Protein AF-A0A968JBS4-F1 (afdb_monomer_lite)

Sequence (124 aa):
MHPYQHALISLCAAGALGRCGYRVHIGALVFGGMVPDIDFLVLLPLMGRMAGHRTITHAPLFQIGLAWLLRRWGFWSVLLGQLLHSFTDSLGPGNPRGVAWLWPWRWQRVDMFQLLNLVRRTRE

Foldseek 3Di:
DALVVLLVLLQVVCVVCVVVVHDALSVLLSVLLNQLCVCVVVVCVPPPDDLVSQAQSQALVNQQVVLVVVCVSPSVSSSNSSVSNLLVLQVDPPHDAAHHHDPPVDSDGDHPVNVVVVVVVVVD

Structure (mmCIF, N/CA/C/O backbone):
data_AF-A0A968JBS4-F1
#
_entry.id   AF-A0A968JBS4-F1
#
loop_
_atom_site.group_PDB
_atom_site.id
_atom_site.type_symbol
_atom_site.label_atom_id
_atom_site.label_alt_id
_atom_site.label_comp_id
_atom_site.label_asym_id
_atom_site.label_entity_id
_atom_site.label_seq_id
_atom_site.pdbx_PDB_ins_code
_atom_site.Cartn_x
_atom_site.Cartn_y
_atom_site.Cartn_z
_atom_site.occupancy
_atom_site.B_iso_or_equiv
_atom_site.auth_seq_id
_atom_site.auth_comp_id
_atom_site.auth_asym_id
_atom_site.auth_atom_id
_atom_site.pdbx_PDB_model_num
ATOM 1 N N . MET A 1 1 ? 4.837 -9.805 -5.528 1.00 75.62 1 MET A N 1
ATOM 2 C CA . MET A 1 1 ? 3.932 -10.803 -4.913 1.00 75.62 1 MET A CA 1
ATOM 3 C C . MET A 1 1 ? 2.574 -10.710 -5.610 1.00 75.62 1 MET A C 1
ATOM 5 O O . MET A 1 1 ? 2.469 -9.910 -6.530 1.00 75.62 1 MET A O 1
ATOM 9 N N . HIS A 1 2 ? 1.589 -11.561 -5.307 1.00 81.19 2 HIS A N 1
ATOM 10 C CA . HIS A 1 2 ? 0.242 -11.439 -5.896 1.00 81.19 2 HIS A CA 1
ATOM 11 C C . HIS A 1 2 ? -0.679 -10.640 -4.956 1.00 81.19 2 HIS A C 1
ATOM 13 O O . HIS A 1 2 ? -0.540 -10.791 -3.738 1.00 81.19 2 HIS A O 1
ATOM 19 N N . PRO A 1 3 ? -1.685 -9.898 -5.462 1.00 82.44 3 PRO A N 1
ATOM 20 C CA . PRO A 1 3 ? -2.595 -9.103 -4.629 1.00 82.44 3 PRO A CA 1
ATOM 21 C C . PRO A 1 3 ? -3.238 -9.828 -3.431 1.00 82.44 3 PRO A C 1
ATOM 23 O O . PRO A 1 3 ? -3.438 -9.219 -2.381 1.00 82.44 3 PRO A O 1
ATOM 26 N N . TYR A 1 4 ? -3.508 -11.139 -3.518 1.00 86.31 4 TYR A N 1
ATOM 27 C CA . TYR A 1 4 ? -4.043 -11.909 -2.383 1.00 86.31 4 TYR A CA 1
ATOM 28 C C . TYR A 1 4 ? -3.038 -12.054 -1.229 1.00 86.31 4 TYR A C 1
ATOM 30 O O . TYR A 1 4 ? -3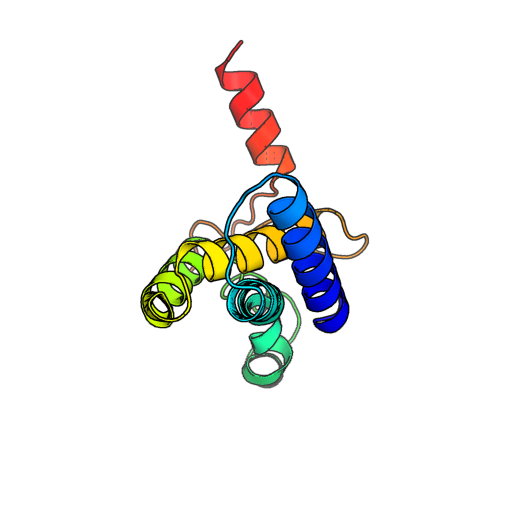.438 -12.135 -0.069 1.00 86.31 4 TYR A O 1
ATOM 38 N N . GLN A 1 5 ? -1.733 -12.055 -1.519 1.00 90.75 5 GLN A N 1
ATOM 39 C CA . GLN A 1 5 ? -0.687 -12.103 -0.496 1.00 90.75 5 GLN A CA 1
ATOM 40 C C . GLN A 1 5 ? -0.626 -10.777 0.265 1.00 90.75 5 GLN A C 1
ATOM 42 O O . GLN A 1 5 ? -0.520 -10.783 1.489 1.00 90.75 5 GLN A O 1
ATOM 47 N N . HIS A 1 6 ? -0.768 -9.645 -0.430 1.00 91.81 6 HIS A N 1
ATOM 48 C CA . HIS A 1 6 ? -0.832 -8.334 0.217 1.00 91.81 6 HIS A CA 1
ATOM 49 C C . HIS A 1 6 ? -2.106 -8.167 1.049 1.00 91.81 6 HIS A C 1
ATOM 51 O O . HIS A 1 6 ? -2.035 -7.678 2.175 1.00 91.81 6 HIS A O 1
ATOM 57 N N . ALA A 1 7 ? -3.250 -8.657 0.560 1.00 93.06 7 ALA A N 1
ATOM 58 C CA . ALA A 1 7 ? -4.486 -8.701 1.338 1.00 93.06 7 ALA A CA 1
ATOM 59 C C . ALA A 1 7 ? -4.317 -9.493 2.648 1.00 93.06 7 ALA A C 1
ATOM 61 O O . ALA A 1 7 ? -4.721 -9.022 3.715 1.00 93.06 7 ALA A O 1
ATOM 62 N N . LEU A 1 8 ? -3.674 -10.667 2.581 1.00 94.88 8 LEU A N 1
ATOM 63 C CA . LEU A 1 8 ? -3.393 -11.494 3.755 1.00 94.88 8 LEU A CA 1
ATOM 64 C C . LEU A 1 8 ? -2.469 -10.775 4.743 1.00 94.88 8 LEU A C 1
ATOM 66 O O . LEU A 1 8 ? -2.750 -10.757 5.939 1.00 94.88 8 LEU A O 1
ATOM 70 N N . ILE A 1 9 ? -1.404 -10.135 4.257 1.00 94.56 9 ILE A N 1
ATOM 71 C CA . ILE A 1 9 ? -0.479 -9.382 5.113 1.00 94.56 9 ILE A CA 1
ATOM 72 C C . ILE A 1 9 ? -1.186 -8.201 5.783 1.00 94.56 9 ILE A C 1
ATOM 74 O O . ILE A 1 9 ? -1.009 -8.001 6.985 1.00 94.56 9 ILE A O 1
ATOM 78 N N . SER A 1 10 ? -2.038 -7.470 5.061 1.00 95.75 10 SER A N 1
ATOM 79 C CA . SER A 1 10 ? -2.872 -6.422 5.654 1.00 95.75 10 SER A CA 1
ATOM 80 C C . SER A 1 10 ? -3.808 -6.978 6.727 1.00 95.75 10 SER A C 1
ATOM 82 O O . SER A 1 10 ? -3.939 -6.378 7.791 1.00 95.75 10 SER A O 1
ATOM 84 N N . LEU A 1 11 ? -4.427 -8.140 6.506 1.00 96.56 11 LEU A N 1
ATOM 85 C CA . LEU A 1 11 ? -5.288 -8.769 7.508 1.00 96.56 11 LEU A CA 1
ATOM 86 C C . LEU A 1 11 ? -4.498 -9.168 8.767 1.00 96.56 11 LEU A C 1
ATOM 88 O O . LEU A 1 11 ? -4.929 -8.882 9.887 1.00 96.56 11 LEU A O 1
ATOM 92 N N . CYS A 1 12 ? -3.315 -9.765 8.597 1.00 96.19 12 CYS A N 1
ATOM 93 C CA . CYS A 1 12 ? -2.416 -10.083 9.706 1.00 96.19 12 CYS A CA 1
ATOM 94 C C . CYS A 1 12 ? -1.979 -8.818 10.461 1.00 96.19 12 CYS A C 1
ATOM 96 O O . CYS A 1 12 ? -1.983 -8.808 11.694 1.00 96.19 12 CYS A O 1
ATOM 98 N N . ALA A 1 13 ? -1.662 -7.738 9.740 1.00 95.38 13 ALA A N 1
ATOM 99 C CA . ALA A 1 13 ? -1.302 -6.454 10.328 1.00 95.38 13 ALA A CA 1
ATOM 100 C C . ALA A 1 13 ? -2.466 -5.838 11.116 1.00 95.38 13 ALA A C 1
ATOM 102 O O . ALA A 1 13 ? -2.249 -5.367 12.229 1.00 95.38 13 ALA A O 1
ATOM 103 N N . ALA A 1 14 ? -3.703 -5.901 10.609 1.00 95.31 14 ALA A N 1
ATOM 104 C CA . ALA A 1 14 ? -4.883 -5.461 11.357 1.00 95.31 14 ALA A CA 1
ATOM 105 C C . ALA A 1 14 ? -5.035 -6.222 12.680 1.00 95.31 14 ALA A C 1
ATOM 107 O O . ALA A 1 14 ? -5.269 -5.607 13.721 1.00 95.31 14 ALA A O 1
ATOM 108 N N . GLY A 1 15 ? -4.859 -7.547 12.654 1.00 94.81 15 GLY A N 1
ATOM 109 C CA . GLY A 1 15 ? -4.904 -8.378 13.857 1.00 94.81 15 GLY A CA 1
ATOM 110 C C . GLY A 1 15 ? -3.806 -8.021 14.864 1.00 94.81 15 GLY A C 1
ATOM 111 O O . GLY A 1 15 ? -4.084 -7.890 16.056 1.00 94.81 15 GLY A O 1
ATOM 112 N N . ALA A 1 16 ? -2.572 -7.818 14.397 1.00 95.75 16 ALA A N 1
ATOM 113 C CA . ALA A 1 16 ? -1.451 -7.410 15.245 1.00 95.75 16 ALA A CA 1
ATOM 114 C C . ALA A 1 16 ? -1.671 -6.018 15.863 1.00 95.75 16 ALA A C 1
ATOM 116 O O . ALA A 1 16 ? -1.526 -5.850 17.071 1.00 95.75 16 ALA A O 1
ATOM 117 N N . LEU A 1 17 ? -2.101 -5.044 15.058 1.00 94.56 17 LEU A N 1
ATOM 118 C CA . LEU A 1 17 ? -2.404 -3.685 15.511 1.00 94.56 17 LEU A CA 1
ATOM 119 C C . LEU A 1 17 ? -3.539 -3.669 16.537 1.00 94.56 17 LEU A C 1
ATOM 121 O O . LEU A 1 17 ? -3.418 -3.000 17.563 1.00 94.56 17 LEU A O 1
ATOM 125 N N . GLY A 1 18 ? -4.590 -4.463 16.312 1.00 93.19 18 GLY A N 1
ATOM 126 C CA . GLY A 1 18 ? -5.689 -4.624 17.262 1.00 93.19 18 GLY A CA 1
ATOM 127 C C . GLY A 1 18 ? -5.231 -5.194 18.608 1.00 93.19 18 GLY A C 1
ATOM 128 O O . GLY A 1 18 ? -5.635 -4.685 19.651 1.00 93.19 18 GLY A O 1
ATOM 129 N N . ARG A 1 19 ? -4.325 -6.185 18.607 1.00 94.12 19 ARG A N 1
ATOM 130 C CA . ARG A 1 19 ? -3.715 -6.726 19.841 1.00 94.12 19 ARG A CA 1
ATOM 131 C C . ARG A 1 19 ? -2.861 -5.697 20.583 1.00 94.12 19 ARG A C 1
ATOM 133 O O . ARG A 1 19 ? -2.785 -5.748 21.804 1.00 94.12 19 ARG A O 1
ATOM 140 N N . CYS A 1 20 ? -2.254 -4.758 19.863 1.00 94.06 20 CYS A N 1
ATOM 141 C CA . CYS A 1 20 ? -1.496 -3.644 20.433 1.00 94.06 20 CYS A CA 1
ATOM 142 C C . CYS A 1 20 ? -2.373 -2.439 20.834 1.00 94.06 20 CYS A C 1
ATOM 144 O O . CYS A 1 20 ? -1.836 -1.410 21.233 1.00 94.06 20 CYS A O 1
ATOM 146 N N . GLY A 1 21 ? -3.705 -2.535 20.722 1.00 92.06 21 GLY A N 1
ATOM 147 C CA . GLY A 1 21 ? -4.637 -1.466 21.099 1.00 92.06 21 GLY A CA 1
ATOM 148 C C . GLY A 1 21 ? -4.841 -0.375 20.040 1.00 92.06 21 GLY A C 1
ATOM 149 O O . GLY A 1 21 ? -5.559 0.595 20.292 1.00 92.06 21 GLY A O 1
ATOM 150 N N . TYR A 1 22 ? -4.266 -0.519 18.844 1.00 92.00 22 TYR A N 1
ATOM 151 C CA . TYR A 1 22 ? -4.483 0.423 17.747 1.00 92.00 22 TYR A CA 1
ATOM 152 C C . TYR A 1 22 ? -5.813 0.145 17.042 1.00 92.00 22 TYR A C 1
ATOM 154 O O . TYR A 1 22 ? -6.104 -0.975 16.619 1.00 92.00 22 TYR A O 1
ATOM 162 N N . ARG A 1 23 ? -6.618 1.196 16.860 1.00 90.31 23 ARG A N 1
ATOM 163 C CA . ARG A 1 23 ? -7.865 1.129 16.090 1.00 90.31 23 ARG A CA 1
ATOM 164 C C . ARG A 1 23 ? -7.574 1.361 14.611 1.00 90.31 23 ARG A C 1
ATOM 166 O O . ARG A 1 23 ? -7.212 2.466 14.216 1.00 90.31 23 ARG A O 1
ATOM 173 N N . VAL A 1 24 ? -7.771 0.329 13.797 1.00 92.81 24 VAL A N 1
ATOM 174 C CA . VAL A 1 24 ? -7.660 0.397 12.334 1.00 92.81 24 VAL A CA 1
ATOM 175 C C . VAL A 1 24 ? -8.927 -0.126 11.674 1.00 92.81 24 VAL A C 1
ATOM 177 O O . VAL A 1 24 ? -9.556 -1.062 12.166 1.00 92.81 24 VAL A O 1
ATOM 180 N N . HIS A 1 25 ? -9.304 0.467 10.544 1.00 95.25 25 HIS A N 1
ATOM 181 C CA . HIS A 1 25 ? -10.420 -0.031 9.751 1.00 95.25 25 HIS A CA 1
ATOM 182 C C . HIS A 1 25 ? -9.924 -1.177 8.862 1.00 95.25 25 HIS A C 1
ATOM 184 O O . HIS A 1 25 ? -9.224 -0.945 7.874 1.00 95.25 25 HIS A O 1
ATOM 190 N N . ILE A 1 26 ? -10.276 -2.417 9.218 1.00 95.56 26 ILE A N 1
ATOM 191 C CA . ILE A 1 26 ? -9.764 -3.640 8.571 1.00 95.56 26 ILE A CA 1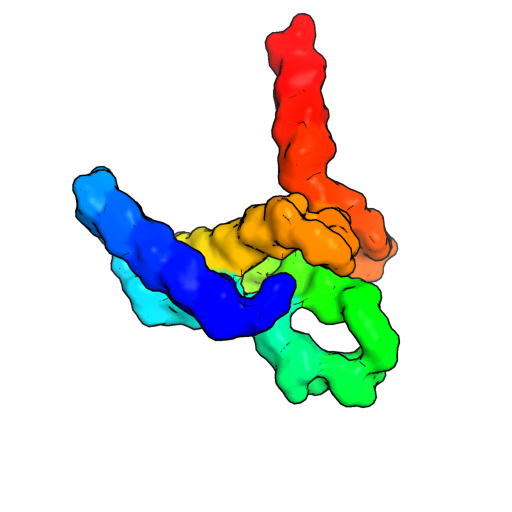
ATOM 192 C C . ILE A 1 26 ? -9.986 -3.592 7.058 1.00 95.56 26 ILE A C 1
ATOM 194 O O . ILE A 1 26 ? -9.043 -3.774 6.292 1.00 95.56 26 ILE A O 1
ATOM 198 N N . GLY A 1 27 ? -11.206 -3.261 6.622 1.00 95.44 27 GLY A N 1
ATOM 199 C CA . GLY A 1 27 ? -11.531 -3.186 5.197 1.00 95.44 27 GLY A CA 1
ATOM 200 C C . GLY A 1 27 ? -10.697 -2.146 4.445 1.00 95.44 27 GLY A C 1
ATOM 201 O O . GLY A 1 27 ? -10.304 -2.383 3.311 1.00 95.44 27 GLY A O 1
ATOM 202 N N . ALA A 1 28 ? -10.349 -1.032 5.092 1.00 95.06 28 ALA A N 1
ATOM 203 C CA . ALA A 1 28 ? -9.556 0.026 4.468 1.00 95.06 28 ALA A CA 1
ATOM 204 C C . ALA A 1 28 ? -8.071 -0.333 4.402 1.00 95.06 28 ALA A C 1
ATOM 206 O O . ALA A 1 28 ? -7.405 -0.002 3.425 1.00 95.06 28 ALA A O 1
ATOM 207 N N . LEU A 1 29 ? -7.568 -1.042 5.413 1.00 96.00 29 LEU A N 1
ATOM 208 C CA . LEU A 1 29 ? -6.203 -1.556 5.440 1.00 96.00 29 LEU A CA 1
ATOM 209 C C . LEU A 1 29 ? -5.993 -2.652 4.385 1.00 96.00 29 LEU A C 1
ATOM 211 O O . LEU A 1 29 ? -4.996 -2.639 3.663 1.00 96.00 29 LEU A O 1
ATOM 215 N N . VAL A 1 30 ? -6.943 -3.586 4.271 1.00 95.44 30 VAL A N 1
ATOM 216 C CA . VAL A 1 30 ? -6.913 -4.651 3.255 1.00 95.44 30 VAL A CA 1
ATOM 217 C C . VAL A 1 30 ? -7.034 -4.053 1.862 1.00 95.44 30 VAL A C 1
ATOM 219 O O . VAL A 1 30 ? -6.183 -4.325 1.019 1.00 95.44 30 VAL A O 1
ATOM 222 N N . PHE A 1 31 ? -8.021 -3.178 1.646 1.00 93.94 31 PHE A N 1
ATOM 223 C CA . PHE A 1 31 ? -8.175 -2.473 0.378 1.00 93.94 31 PHE A CA 1
ATOM 224 C C . PHE A 1 31 ? -6.893 -1.717 0.014 1.00 93.94 31 PHE A C 1
ATOM 226 O O . PHE A 1 31 ? -6.333 -1.951 -1.051 1.00 93.94 31 PHE A O 1
ATOM 233 N N . GLY A 1 32 ? -6.366 -0.897 0.931 1.00 93.69 32 GLY A N 1
ATOM 234 C CA . GLY A 1 32 ? -5.123 -0.151 0.738 1.00 93.69 32 GLY A CA 1
ATOM 235 C C . GLY A 1 32 ? -3.919 -1.038 0.409 1.00 93.69 32 GLY A C 1
ATOM 236 O O . GLY A 1 32 ? -3.091 -0.641 -0.399 1.00 93.69 32 GLY A O 1
ATOM 237 N N . GLY A 1 33 ? -3.835 -2.248 0.967 1.00 93.38 33 GLY A N 1
ATOM 238 C CA . GLY A 1 33 ? -2.772 -3.205 0.635 1.00 93.38 33 GLY A CA 1
ATOM 239 C C . GLY A 1 33 ? -2.892 -3.828 -0.756 1.00 93.38 33 GLY A C 1
ATOM 240 O O . GLY A 1 33 ? -1.892 -4.263 -1.316 1.00 93.38 33 GLY A O 1
ATOM 241 N N . MET A 1 34 ? -4.092 -3.854 -1.333 1.00 92.12 34 MET A N 1
ATOM 242 C CA . MET A 1 34 ? -4.332 -4.382 -2.679 1.00 92.12 34 MET A CA 1
ATOM 243 C C . MET A 1 34 ? -4.252 -3.310 -3.766 1.00 92.12 34 MET A C 1
ATOM 245 O O . MET A 1 34 ? -3.967 -3.640 -4.914 1.00 92.12 34 MET A O 1
ATOM 249 N N . VAL A 1 35 ? -4.515 -2.040 -3.433 1.00 89.50 35 VAL A N 1
ATOM 250 C CA . VAL A 1 35 ? -4.537 -0.944 -4.415 1.00 89.50 35 VAL A CA 1
ATOM 251 C C . VAL A 1 35 ? -3.283 -0.900 -5.287 1.00 89.50 35 VAL A C 1
ATOM 253 O O . VAL A 1 35 ? -3.457 -0.744 -6.495 1.00 89.50 35 VAL A O 1
ATOM 256 N N . PRO A 1 36 ? -2.049 -0.999 -4.754 1.00 87.44 36 PRO A N 1
ATOM 257 C CA . PRO A 1 36 ? -0.872 -0.831 -5.596 1.00 87.44 36 PRO A CA 1
ATOM 258 C C . PRO A 1 36 ? -0.719 -1.901 -6.686 1.00 87.44 36 PRO A C 1
ATOM 260 O O . PRO A 1 36 ? 0.081 -1.702 -7.588 1.00 87.44 36 PRO A O 1
ATOM 263 N N . ASP A 1 37 ? -1.518 -2.975 -6.630 1.00 85.50 37 ASP A N 1
ATOM 264 C CA . ASP A 1 37 ? -1.629 -4.009 -7.662 1.00 85.50 37 ASP A CA 1
ATOM 265 C C . ASP A 1 37 ? -2.835 -3.839 -8.604 1.00 85.50 37 ASP A C 1
ATOM 267 O O . ASP A 1 37 ? -2.981 -4.605 -9.555 1.00 85.50 37 ASP A O 1
ATOM 271 N N . ILE A 1 38 ? -3.745 -2.884 -8.381 1.00 78.25 38 ILE A N 1
ATOM 272 C CA . ILE A 1 38 ? -4.935 -2.693 -9.243 1.00 78.25 38 ILE A CA 1
ATOM 273 C C . ILE A 1 38 ? -4.545 -2.344 -10.683 1.00 78.25 38 ILE A C 1
ATOM 275 O O . ILE A 1 38 ? -5.245 -2.675 -11.640 1.00 78.25 38 ILE A O 1
ATOM 279 N N . ASP A 1 39 ? -3.406 -1.704 -10.867 1.00 71.88 39 ASP A N 1
ATOM 280 C CA . ASP A 1 39 ? -2.817 -1.452 -12.173 1.00 71.88 39 ASP A CA 1
ATOM 281 C C . ASP A 1 39 ? -2.364 -2.725 -12.913 1.00 71.88 39 ASP A C 1
ATOM 283 O O . ASP A 1 39 ? -2.299 -2.681 -14.142 1.00 71.88 39 ASP A O 1
ATOM 287 N N . PHE A 1 40 ? -2.167 -3.877 -12.253 1.00 68.94 40 PHE A N 1
ATOM 288 C CA . PHE A 1 40 ? -2.084 -5.168 -12.959 1.00 68.94 40 PHE A CA 1
ATOM 289 C C . PHE A 1 40 ? -3.378 -5.499 -13.705 1.00 68.94 40 PHE A C 1
ATOM 291 O O . PHE A 1 40 ? -3.334 -6.137 -14.756 1.00 68.94 40 PHE A O 1
ATOM 298 N N . LEU A 1 41 ? -4.525 -5.078 -13.170 1.00 64.31 41 LEU A N 1
ATOM 299 C CA . LEU A 1 41 ? -5.835 -5.349 -13.758 1.00 64.31 41 LEU A CA 1
ATOM 300 C C . LEU A 1 41 ? -6.215 -4.296 -14.806 1.00 64.31 41 LEU A C 1
ATOM 302 O O . LEU A 1 41 ? -6.876 -4.627 -15.786 1.00 64.31 41 LEU A O 1
ATOM 306 N N . VAL A 1 42 ? -5.793 -3.041 -14.612 1.00 65.81 42 VAL A N 1
ATOM 307 C CA . VAL A 1 42 ? -6.266 -1.900 -15.419 1.00 65.81 42 VAL A CA 1
ATOM 308 C C . VAL A 1 42 ? -5.196 -1.323 -16.356 1.00 65.81 42 VAL A C 1
ATOM 310 O O . VAL A 1 42 ? -5.512 -0.956 -17.485 1.00 65.81 42 VAL A O 1
ATOM 313 N N . LEU A 1 43 ? -3.931 -1.238 -15.928 1.00 61.50 43 LEU A N 1
ATOM 314 C CA . LEU A 1 43 ? -2.854 -0.562 -16.677 1.00 61.50 43 LEU A CA 1
ATOM 315 C C . LEU A 1 43 ? -1.897 -1.528 -17.386 1.00 61.50 43 LEU A C 1
ATOM 317 O O . LEU A 1 43 ? -1.209 -1.121 -18.324 1.00 61.50 43 LEU A O 1
ATOM 321 N N . LEU A 1 44 ? -1.858 -2.801 -16.989 1.00 61.72 44 LEU A N 1
ATOM 322 C CA . LEU A 1 44 ? -1.039 -3.834 -17.629 1.00 61.72 44 LEU A CA 1
ATOM 323 C C . LEU A 1 44 ? -1.308 -3.987 -19.141 1.00 61.72 44 LEU A C 1
ATOM 325 O O . LEU A 1 44 ? -0.328 -4.128 -19.879 1.00 61.72 44 LEU A O 1
ATOM 329 N N . PRO A 1 45 ? -2.565 -3.898 -19.634 1.00 61.50 45 PRO A N 1
ATOM 330 C CA . PRO A 1 45 ? -2.840 -3.922 -21.072 1.00 61.50 45 PRO A CA 1
ATOM 331 C C . PRO A 1 45 ? -2.359 -2.659 -21.805 1.00 61.50 45 PRO A C 1
ATOM 333 O O . PRO A 1 45 ? -2.094 -2.714 -23.000 1.00 61.50 45 PRO A O 1
ATOM 336 N N . LEU A 1 46 ? -2.244 -1.526 -21.099 1.00 60.50 46 LEU A N 1
ATOM 337 C CA . LEU A 1 46 ? -1.975 -0.205 -21.681 1.00 60.50 46 LEU A CA 1
ATOM 338 C C . LEU A 1 46 ? -0.491 0.186 -21.666 1.00 60.50 46 LEU A C 1
ATOM 340 O O . LEU A 1 46 ? -0.059 0.944 -22.529 1.00 60.50 46 LEU A O 1
ATOM 344 N N . MET A 1 47 ? 0.295 -0.294 -20.695 1.00 56.62 47 MET A N 1
ATOM 345 C CA . MET A 1 47 ? 1.655 0.218 -20.449 1.00 56.62 47 MET A CA 1
ATOM 346 C C . MET A 1 47 ? 2.793 -0.766 -20.739 1.00 56.62 47 MET A C 1
ATOM 348 O O . MET A 1 47 ? 3.941 -0.429 -20.468 1.00 56.62 47 MET A O 1
ATOM 352 N N . GLY A 1 48 ? 2.511 -1.957 -21.280 1.00 51.12 48 GLY A N 1
ATOM 353 C CA . GLY A 1 48 ? 3.544 -2.899 -21.732 1.00 51.12 48 GLY A CA 1
ATOM 354 C C . GLY A 1 48 ? 4.561 -3.288 -20.645 1.00 51.12 48 GLY A C 1
ATOM 355 O O . GLY A 1 48 ? 5.645 -2.730 -20.572 1.00 51.12 48 GLY A O 1
ATOM 356 N N . ARG A 1 49 ? 4.230 -4.309 -19.840 1.00 54.81 49 ARG A N 1
ATOM 357 C CA . ARG A 1 49 ? 5.084 -5.011 -18.845 1.00 54.81 49 ARG A CA 1
ATOM 358 C C . ARG A 1 49 ? 5.793 -4.164 -17.759 1.00 54.81 49 ARG A C 1
ATOM 360 O O . ARG A 1 49 ? 6.717 -3.403 -18.006 1.00 54.81 49 ARG A O 1
ATOM 367 N N . MET A 1 50 ? 5.465 -4.506 -16.505 1.00 54.44 50 MET A N 1
ATOM 368 C CA . MET A 1 50 ? 6.236 -4.447 -15.239 1.00 54.44 50 MET A CA 1
ATOM 369 C C . MET A 1 50 ? 6.881 -3.129 -14.764 1.00 54.44 50 MET A C 1
ATOM 371 O O . MET A 1 50 ? 6.822 -2.853 -13.567 1.00 54.44 50 MET A O 1
ATOM 375 N N . ALA A 1 51 ? 7.493 -2.308 -15.620 1.00 55.66 51 ALA A N 1
ATOM 376 C CA . ALA A 1 51 ? 8.201 -1.107 -15.170 1.00 55.66 51 ALA A CA 1
ATOM 377 C C . ALA A 1 51 ? 7.242 0.016 -14.730 1.00 55.66 51 ALA A C 1
ATOM 379 O O . ALA A 1 51 ? 7.492 0.668 -13.716 1.00 55.66 51 ALA A O 1
ATOM 380 N N . GLY A 1 52 ? 6.129 0.215 -15.449 1.00 60.66 52 GLY A N 1
ATOM 381 C CA . GLY A 1 52 ? 5.125 1.236 -15.116 1.00 60.66 52 GLY A CA 1
ATOM 382 C C . GLY A 1 52 ? 4.351 0.931 -13.828 1.00 60.66 52 GLY A C 1
ATOM 383 O O . GLY A 1 52 ? 4.183 1.816 -12.989 1.00 60.66 52 GLY A O 1
ATOM 384 N N . HIS A 1 53 ? 3.980 -0.340 -13.646 1.00 67.31 53 HIS A N 1
ATOM 385 C CA . HIS A 1 53 ? 3.174 -0.855 -12.529 1.00 67.31 53 HIS A CA 1
ATOM 386 C C . HIS A 1 53 ? 3.765 -0.519 -11.140 1.00 67.31 53 HIS A C 1
ATOM 388 O O . HIS A 1 53 ? 3.057 -0.161 -10.214 1.00 67.31 53 HIS A O 1
ATOM 394 N N . ARG A 1 54 ? 5.092 -0.474 -10.981 1.00 73.38 54 ARG A N 1
ATOM 395 C CA . ARG A 1 54 ? 5.712 -0.094 -9.687 1.00 73.38 54 ARG A CA 1
ATOM 396 C C . ARG A 1 54 ? 6.241 1.318 -9.612 1.00 73.38 54 ARG A C 1
ATOM 398 O O . ARG A 1 54 ? 6.982 1.670 -8.695 1.00 73.38 54 ARG A O 1
ATOM 405 N N . THR A 1 55 ? 5.902 2.123 -10.605 1.00 76.94 55 THR A N 1
ATOM 406 C CA . THR A 1 55 ? 6.304 3.520 -10.611 1.00 76.94 55 THR A CA 1
ATOM 407 C C . THR A 1 55 ? 5.140 4.404 -10.194 1.00 76.94 55 THR A C 1
ATOM 409 O O . THR A 1 55 ? 5.311 5.236 -9.314 1.00 76.94 55 THR A O 1
ATOM 412 N N . ILE A 1 56 ? 3.953 4.197 -10.764 1.00 81.38 56 ILE A N 1
ATOM 413 C CA . ILE A 1 56 ? 2.813 5.092 -10.535 1.00 81.38 56 ILE A CA 1
ATOM 414 C C . ILE A 1 56 ? 2.150 4.809 -9.187 1.00 81.38 56 ILE A C 1
ATOM 416 O O . ILE A 1 56 ? 2.160 5.645 -8.289 1.00 81.38 56 ILE A O 1
ATOM 420 N N . THR A 1 57 ? 1.593 3.612 -9.032 1.00 86.44 57 THR A N 1
ATOM 421 C CA . THR A 1 57 ? 0.754 3.228 -7.884 1.00 86.44 57 THR A CA 1
ATOM 422 C C . THR A 1 57 ? 1.548 3.042 -6.592 1.00 86.44 57 THR A C 1
ATOM 424 O O . THR A 1 57 ? 1.021 3.162 -5.486 1.00 86.44 57 THR A O 1
ATOM 427 N N . HIS A 1 58 ? 2.846 2.801 -6.737 1.00 87.25 58 HIS A N 1
ATOM 428 C CA . HIS A 1 58 ? 3.803 2.681 -5.649 1.00 87.25 58 HIS A CA 1
ATOM 429 C C . HIS A 1 58 ? 4.443 4.023 -5.265 1.00 87.25 58 HIS A C 1
ATOM 431 O O . HIS A 1 58 ? 5.152 4.085 -4.260 1.00 87.25 58 HIS A O 1
ATOM 437 N N . ALA A 1 59 ? 4.221 5.09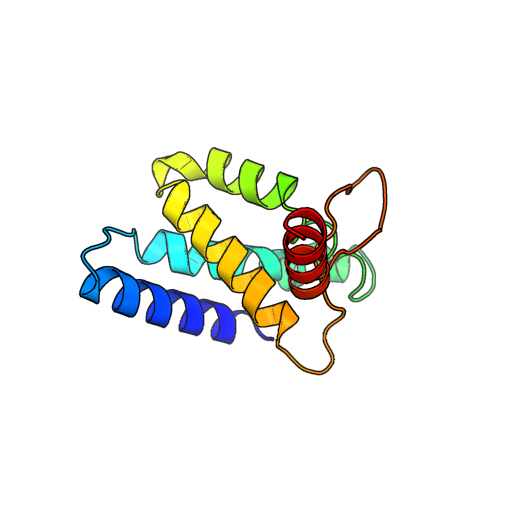8 -6.035 1.00 86.44 59 ALA A N 1
ATOM 438 C CA . ALA A 1 59 ? 4.739 6.417 -5.693 1.00 86.44 59 ALA A CA 1
ATOM 439 C C . ALA A 1 59 ? 4.074 6.940 -4.407 1.00 86.44 59 ALA A C 1
ATOM 441 O O . ALA A 1 59 ? 2.843 6.964 -4.328 1.00 86.44 59 ALA A O 1
ATOM 442 N N . PRO A 1 60 ? 4.838 7.452 -3.425 1.00 87.69 60 PRO A N 1
ATOM 443 C CA . PRO A 1 60 ? 4.277 7.989 -2.185 1.00 87.69 60 PRO A CA 1
ATOM 444 C C . PRO A 1 60 ? 3.228 9.080 -2.410 1.00 87.69 60 PRO A C 1
ATOM 446 O O . PRO A 1 60 ? 2.207 9.096 -1.731 1.00 87.69 60 PRO A O 1
ATOM 449 N N . LEU A 1 61 ? 3.428 9.957 -3.402 1.00 87.94 61 LEU A N 1
ATOM 450 C CA . LEU A 1 61 ? 2.448 10.993 -3.747 1.00 87.94 61 LEU A CA 1
ATOM 451 C C . LEU A 1 61 ? 1.123 10.397 -4.231 1.00 87.94 61 LEU A C 1
ATOM 453 O O . LEU A 1 61 ? 0.062 10.864 -3.819 1.00 87.94 61 LEU A O 1
ATOM 457 N N . PHE A 1 62 ? 1.177 9.348 -5.055 1.00 88.75 62 PHE A N 1
ATOM 458 C CA . PHE A 1 62 ? -0.021 8.634 -5.490 1.00 88.75 62 PHE A CA 1
ATOM 459 C C . PHE A 1 62 ? -0.717 7.975 -4.297 1.00 88.75 62 PHE A C 1
ATOM 461 O O . PHE A 1 62 ? -1.921 8.148 -4.114 1.00 88.75 62 PHE A O 1
ATOM 468 N N . GLN A 1 63 ? 0.046 7.292 -3.439 1.00 91.81 63 GLN A N 1
ATOM 469 C CA . GLN A 1 63 ? -0.497 6.599 -2.272 1.00 91.81 63 GLN A CA 1
ATOM 470 C C . GLN A 1 63 ? -1.169 7.557 -1.280 1.00 91.81 63 GLN A C 1
ATOM 472 O O . GLN A 1 63 ? -2.270 7.288 -0.789 1.00 91.81 63 GLN A O 1
ATOM 477 N N . ILE A 1 64 ? -0.536 8.701 -1.012 1.00 93.38 64 ILE A N 1
ATOM 478 C CA . ILE A 1 64 ? -1.087 9.761 -0.160 1.00 93.38 64 ILE A CA 1
ATOM 479 C C . ILE A 1 64 ? -2.329 10.375 -0.812 1.00 93.38 64 ILE A C 1
ATOM 481 O O . ILE A 1 64 ? -3.351 10.529 -0.142 1.00 93.38 64 ILE A O 1
ATOM 485 N N . GLY A 1 65 ? -2.266 10.695 -2.107 1.00 93.62 65 GLY A 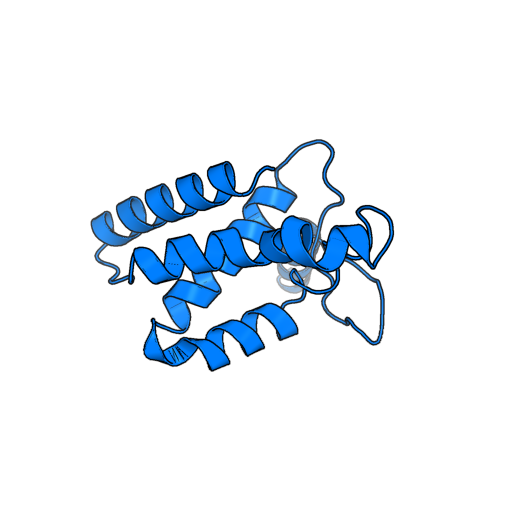N 1
ATOM 486 C CA . GLY A 1 65 ? -3.387 11.270 -2.851 1.00 93.62 65 GLY A CA 1
ATOM 487 C C . GLY A 1 65 ? -4.612 10.357 -2.846 1.00 93.62 65 GLY A C 1
ATOM 488 O O . GLY A 1 65 ? -5.725 10.809 -2.565 1.00 93.62 65 GLY A O 1
ATOM 489 N N . LEU A 1 66 ? -4.415 9.055 -3.059 1.00 92.69 66 LEU A N 1
ATOM 490 C CA . LEU A 1 66 ? -5.504 8.089 -3.006 1.00 92.69 66 LEU A CA 1
ATOM 491 C C . LEU A 1 66 ? -6.034 7.888 -1.584 1.00 92.69 66 LEU A C 1
ATOM 493 O O . LEU A 1 66 ? -7.249 7.862 -1.387 1.00 92.69 66 LEU A O 1
ATOM 497 N N . ALA A 1 67 ? -5.158 7.796 -0.580 1.00 95.19 67 ALA A N 1
ATOM 498 C CA . ALA A 1 67 ? -5.595 7.734 0.813 1.00 95.19 67 ALA A CA 1
ATOM 499 C C . ALA A 1 67 ? -6.437 8.965 1.182 1.00 95.19 67 ALA A C 1
ATOM 501 O O . ALA A 1 67 ? -7.445 8.843 1.881 1.00 95.19 67 ALA A O 1
ATOM 502 N N . TRP A 1 68 ? -6.063 10.148 0.683 1.00 97.00 68 TRP A N 1
ATOM 503 C CA . TRP A 1 68 ? -6.806 11.392 0.882 1.00 97.00 68 TRP A CA 1
ATOM 504 C C . TRP A 1 68 ? -8.163 11.394 0.166 1.00 97.00 68 TRP A C 1
ATOM 506 O O . TRP A 1 68 ? -9.171 11.828 0.743 1.00 97.00 68 TRP A O 1
ATOM 516 N N . LEU A 1 69 ? -8.224 10.861 -1.056 1.00 95.56 69 LEU A N 1
ATOM 517 C CA . LEU A 1 69 ? -9.479 10.664 -1.785 1.00 95.56 69 LEU A CA 1
ATOM 518 C C . LEU A 1 69 ? -10.417 9.714 -1.022 1.00 95.56 69 LEU A C 1
ATOM 520 O O . LEU A 1 69 ? -11.609 9.989 -0.880 1.00 95.56 69 LEU A O 1
ATOM 524 N N . LEU A 1 70 ? -9.858 8.654 -0.438 1.00 94.12 70 LEU A N 1
ATOM 525 C CA . LEU A 1 70 ? -10.565 7.632 0.337 1.00 94.12 70 LEU A CA 1
ATOM 526 C C . LEU A 1 70 ? -10.614 7.929 1.842 1.00 94.12 70 LEU A C 1
ATOM 528 O O . LEU A 1 70 ? -10.902 7.042 2.645 1.00 94.12 70 LEU A O 1
ATOM 532 N N . ARG A 1 71 ? -10.392 9.182 2.259 1.00 94.06 71 ARG A N 1
ATOM 533 C CA . ARG A 1 71 ? -10.311 9.558 3.684 1.00 94.06 71 ARG A CA 1
ATOM 534 C C . ARG A 1 71 ? -11.531 9.146 4.511 1.00 94.06 71 ARG A C 1
ATOM 536 O O . ARG A 1 71 ? -11.382 8.853 5.693 1.00 94.06 71 ARG A O 1
ATOM 543 N N . ARG A 1 72 ? -12.717 9.075 3.889 1.00 92.12 72 ARG A N 1
ATOM 544 C CA . ARG A 1 72 ? -13.973 8.627 4.523 1.00 92.12 72 ARG A CA 1
ATOM 545 C C . ARG A 1 72 ? -13.956 7.153 4.935 1.00 92.12 72 ARG A C 1
ATOM 547 O O . ARG A 1 72 ? -14.714 6.776 5.816 1.00 92.12 72 ARG A O 1
ATOM 554 N N . TRP A 1 73 ? -13.100 6.339 4.322 1.00 90.81 73 TRP A N 1
ATOM 555 C CA . TRP A 1 73 ? -12.884 4.935 4.687 1.00 90.81 73 TRP A CA 1
ATOM 556 C C . TRP A 1 73 ? -11.777 4.775 5.743 1.00 90.81 73 TRP A C 1
ATOM 558 O O . TRP A 1 73 ? -11.554 3.677 6.243 1.00 90.81 73 TRP A O 1
ATOM 568 N N . GLY A 1 74 ? -11.094 5.867 6.107 1.00 93.62 74 GLY A N 1
ATOM 569 C CA . GLY A 1 74 ? -10.001 5.896 7.076 1.00 93.62 74 GLY A CA 1
ATOM 570 C C . GLY A 1 74 ? -8.652 6.135 6.405 1.00 93.62 74 GLY A C 1
ATOM 571 O O . GLY A 1 74 ? -7.935 5.183 6.108 1.00 93.62 74 GLY A O 1
ATOM 572 N N . PHE A 1 75 ? -8.287 7.413 6.233 1.00 95.56 75 PHE A N 1
ATOM 573 C CA . PHE A 1 75 ? -7.029 7.862 5.609 1.00 95.56 75 PHE A CA 1
ATOM 574 C C . PHE A 1 75 ? -5.807 7.052 6.069 1.00 95.56 75 PHE A C 1
ATOM 576 O O . PHE A 1 75 ? -5.105 6.463 5.253 1.00 95.56 75 PHE A O 1
ATOM 583 N N . TRP A 1 76 ? -5.596 6.964 7.387 1.00 95.50 76 TRP A N 1
ATOM 584 C CA . TRP A 1 76 ? -4.442 6.272 7.962 1.00 95.50 76 TRP A CA 1
ATOM 585 C C . TRP A 1 76 ? -4.469 4.762 7.734 1.00 95.50 76 TRP A C 1
ATOM 587 O O . TRP A 1 76 ? -3.417 4.167 7.545 1.00 95.50 76 TRP A O 1
ATOM 597 N N . SER A 1 77 ? -5.652 4.140 7.711 1.00 96.12 77 SER A N 1
ATOM 598 C CA . SER A 1 77 ? -5.774 2.706 7.421 1.00 96.12 77 SER A CA 1
ATOM 599 C C . SER A 1 77 ? -5.479 2.416 5.949 1.00 96.12 77 SER A C 1
ATOM 601 O O . SER A 1 77 ? -4.719 1.500 5.657 1.00 96.12 77 SER A O 1
ATOM 603 N N . VAL A 1 78 ? -5.993 3.233 5.023 1.00 96.38 78 VAL A N 1
ATOM 604 C CA . VAL A 1 78 ? -5.684 3.097 3.589 1.00 96.38 78 VAL A CA 1
ATOM 605 C C . VAL A 1 78 ? -4.194 3.327 3.328 1.00 96.38 78 VAL A C 1
ATOM 607 O O . VAL A 1 78 ? -3.552 2.520 2.658 1.00 96.38 78 VAL A O 1
ATOM 610 N N . LEU A 1 79 ? -3.623 4.406 3.875 1.00 95.62 79 LEU A N 1
ATOM 611 C CA . LEU A 1 79 ? -2.205 4.723 3.707 1.00 95.62 79 LEU A CA 1
ATOM 612 C C . LEU A 1 79 ? -1.311 3.620 4.281 1.00 95.62 79 LEU A C 1
ATOM 614 O O . LEU A 1 79 ? -0.387 3.178 3.608 1.00 95.62 79 LEU A O 1
ATOM 618 N N . LEU A 1 80 ? -1.616 3.127 5.482 1.00 95.44 80 LEU A N 1
ATOM 619 C CA . LEU A 1 80 ? -0.846 2.051 6.098 1.00 95.44 80 LEU A CA 1
ATOM 620 C C . LEU A 1 80 ? -0.880 0.766 5.263 1.00 95.44 80 LEU A C 1
ATOM 622 O O . LEU A 1 80 ? 0.153 0.121 5.118 1.00 95.44 80 LEU A O 1
ATOM 626 N N . GLY A 1 81 ? -2.027 0.421 4.672 1.00 95.50 81 GLY A N 1
ATOM 627 C CA . GLY A 1 81 ? -2.137 -0.726 3.768 1.00 95.50 81 GLY A CA 1
ATOM 628 C C . GLY A 1 81 ? -1.209 -0.588 2.558 1.00 95.50 81 GLY A C 1
ATOM 629 O O . GLY A 1 81 ? -0.447 -1.503 2.258 1.00 95.50 81 GLY A O 1
ATOM 630 N N . GLN A 1 82 ? -1.202 0.586 1.922 1.00 93.88 82 GLN A N 1
ATOM 631 C CA . GLN A 1 82 ? -0.338 0.874 0.769 1.00 93.88 82 GLN A CA 1
ATOM 632 C C . GLN A 1 82 ? 1.156 0.849 1.131 1.00 93.88 82 GLN A C 1
ATOM 634 O O . GLN A 1 82 ? 1.981 0.357 0.362 1.00 93.88 82 GLN A O 1
ATOM 639 N N . LEU A 1 83 ? 1.519 1.335 2.320 1.00 91.31 83 LEU A N 1
ATOM 640 C CA . LEU A 1 83 ? 2.901 1.286 2.802 1.00 91.31 83 LEU A CA 1
ATOM 641 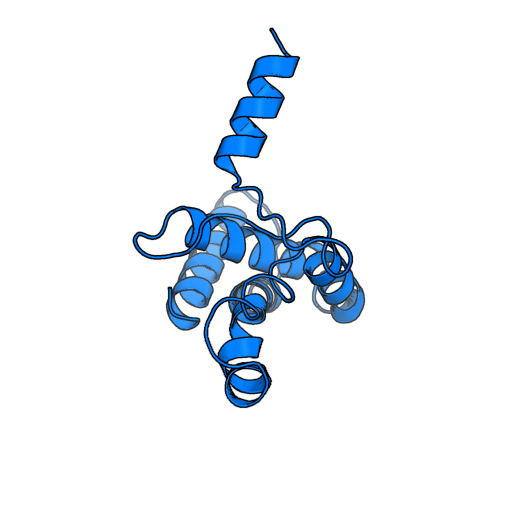C C . LEU A 1 83 ? 3.342 -0.144 3.133 1.00 91.31 83 LEU A C 1
ATOM 643 O O . LEU A 1 83 ? 4.465 -0.527 2.802 1.00 91.31 83 LEU A O 1
ATOM 647 N N . LEU A 1 84 ? 2.463 -0.946 3.746 1.00 92.44 84 LEU A N 1
ATOM 648 C CA . LEU A 1 84 ? 2.712 -2.369 3.991 1.00 92.44 84 LEU A CA 1
ATOM 649 C C . LEU A 1 84 ? 2.927 -3.117 2.678 1.00 92.44 84 LEU A C 1
ATOM 651 O O . LEU A 1 84 ? 3.865 -3.906 2.586 1.00 92.44 84 LEU A O 1
ATOM 655 N N . HIS A 1 85 ? 2.125 -2.819 1.654 1.00 91.88 85 HIS A N 1
ATOM 656 C CA . HIS A 1 85 ? 2.335 -3.337 0.308 1.00 91.88 85 HIS A CA 1
ATOM 657 C C . HIS A 1 85 ? 3.766 -3.044 -0.171 1.00 91.88 85 HIS A C 1
ATOM 659 O O . HIS A 1 85 ? 4.547 -3.980 -0.356 1.00 91.88 85 HIS A O 1
ATOM 665 N N . SER A 1 86 ? 4.154 -1.766 -0.264 1.00 87.44 86 SER A N 1
ATOM 666 C CA . SER A 1 86 ? 5.485 -1.364 -0.751 1.00 87.44 86 SER A CA 1
ATOM 667 C C . SER A 1 86 ? 6.635 -1.948 0.079 1.00 87.44 86 SER A C 1
ATOM 669 O O . SER A 1 86 ? 7.695 -2.291 -0.456 1.00 87.44 86 SER A O 1
ATOM 671 N N . PHE A 1 87 ? 6.439 -2.078 1.393 1.00 86.56 87 PHE A N 1
ATOM 672 C CA . PHE A 1 87 ? 7.410 -2.710 2.280 1.00 86.56 87 PHE A CA 1
ATOM 673 C C . PHE A 1 87 ? 7.581 -4.194 1.954 1.00 86.56 87 PHE A C 1
ATOM 675 O O . PHE A 1 87 ? 8.702 -4.651 1.744 1.00 86.56 87 PHE A O 1
ATOM 682 N N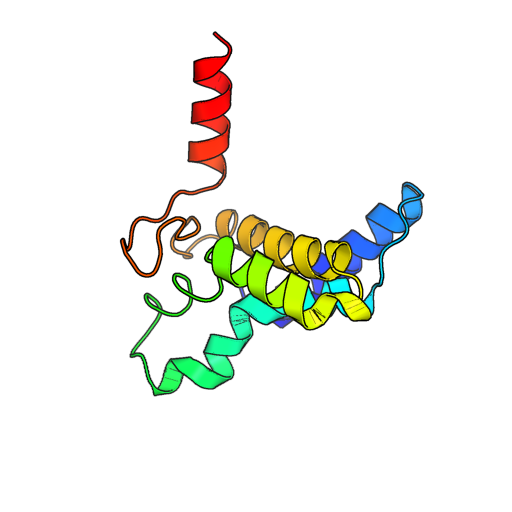 . THR A 1 88 ? 6.480 -4.939 1.856 1.00 87.44 88 THR A N 1
ATOM 683 C CA . THR A 1 88 ? 6.513 -6.384 1.582 1.00 87.44 88 THR A CA 1
ATOM 684 C C . THR A 1 88 ? 7.110 -6.693 0.216 1.00 87.44 88 THR A C 1
ATOM 686 O O . THR A 1 88 ? 7.920 -7.611 0.084 1.00 87.44 88 THR A O 1
ATOM 689 N N . ASP A 1 89 ? 6.819 -5.860 -0.780 1.00 83.88 89 ASP A N 1
ATOM 690 C CA . ASP A 1 89 ? 7.359 -6.020 -2.124 1.00 83.88 89 ASP A CA 1
ATOM 691 C C . ASP A 1 89 ? 8.872 -5.729 -2.186 1.00 83.88 89 ASP A C 1
ATOM 693 O O . ASP A 1 89 ? 9.580 -6.328 -2.998 1.00 83.88 89 ASP A O 1
ATOM 697 N N . SER A 1 90 ? 9.391 -4.907 -1.262 1.00 79.19 90 SER A N 1
ATOM 698 C CA . SER A 1 90 ? 10.834 -4.661 -1.082 1.00 79.19 90 SER A CA 1
ATOM 699 C C . SER A 1 90 ? 11.584 -5.843 -0.448 1.00 79.19 90 SER A C 1
ATOM 701 O O . SER A 1 90 ? 12.810 -5.913 -0.560 1.00 79.19 90 SER A O 1
ATOM 703 N N . LEU A 1 91 ? 10.872 -6.770 0.203 1.00 81.00 91 LEU A N 1
ATOM 704 C CA . LEU A 1 91 ? 11.436 -7.989 0.799 1.00 81.00 91 LEU A CA 1
ATOM 705 C C . LEU A 1 91 ? 11.403 -9.190 -0.163 1.00 81.00 91 LEU A C 1
ATOM 707 O O . LEU A 1 91 ? 12.171 -10.135 0.010 1.00 81.00 91 LEU A O 1
ATOM 711 N N . GLY A 1 92 ? 10.523 -9.165 -1.168 1.00 72.88 92 GLY A N 1
ATOM 712 C CA . GLY A 1 92 ? 10.305 -10.279 -2.090 1.00 72.88 92 GLY A CA 1
ATOM 713 C C . GLY A 1 92 ? 11.456 -10.495 -3.091 1.00 72.88 92 GLY A C 1
ATOM 714 O O . GLY A 1 92 ? 11.888 -9.541 -3.745 1.00 72.88 92 GLY A O 1
ATOM 715 N N . PRO A 1 93 ? 11.947 -11.735 -3.283 1.00 61.59 93 PRO A N 1
ATOM 716 C CA . PRO A 1 93 ? 12.918 -12.045 -4.332 1.00 61.59 93 PRO A CA 1
ATOM 717 C C . PRO A 1 93 ? 12.294 -11.893 -5.732 1.00 61.59 93 PRO A C 1
ATOM 719 O O . PRO A 1 93 ? 11.130 -12.220 -5.944 1.00 61.59 93 PRO A O 1
ATOM 722 N N . GLY A 1 94 ? 13.070 -11.388 -6.699 1.00 63.19 94 GLY A N 1
ATOM 723 C CA . GLY A 1 94 ? 12.634 -11.214 -8.096 1.00 63.19 94 GLY A CA 1
ATOM 724 C C . GLY A 1 94 ? 11.840 -9.934 -8.389 1.00 63.19 94 GLY A C 1
ATOM 725 O O . GLY A 1 94 ? 11.553 -9.640 -9.547 1.00 63.19 94 GLY A O 1
ATOM 726 N N . ASN A 1 95 ? 11.532 -9.133 -7.368 1.00 64.25 95 ASN A N 1
ATOM 727 C CA . ASN A 1 95 ? 10.871 -7.844 -7.521 1.00 64.25 95 ASN A CA 1
ATOM 728 C C . ASN A 1 95 ? 11.902 -6.705 -7.686 1.00 64.25 95 ASN A C 1
ATOM 730 O O . ASN A 1 95 ? 12.831 -6.623 -6.877 1.00 64.25 95 ASN A O 1
ATOM 734 N N . PRO A 1 96 ? 11.758 -5.780 -8.663 1.00 64.38 96 PRO A N 1
ATOM 735 C CA . PRO A 1 96 ? 12.493 -4.518 -8.626 1.00 64.38 96 PRO A CA 1
ATOM 736 C C . PRO A 1 96 ? 12.207 -3.799 -7.305 1.00 64.38 96 PRO A C 1
ATOM 738 O O . PRO A 1 96 ? 11.051 -3.526 -6.983 1.00 64.38 96 PRO A O 1
ATOM 741 N N . ARG A 1 97 ? 13.268 -3.537 -6.537 1.00 71.94 97 ARG A N 1
ATOM 742 C CA . ARG A 1 97 ? 13.180 -2.934 -5.205 1.00 71.94 97 ARG A CA 1
ATOM 743 C C . ARG A 1 97 ? 12.846 -1.444 -5.291 1.00 71.94 97 ARG A C 1
ATOM 745 O O . ARG A 1 97 ? 13.345 -0.734 -6.167 1.00 71.94 97 ARG A O 1
ATOM 752 N N . GLY A 1 98 ? 12.068 -0.986 -4.315 1.00 74.12 98 GLY A N 1
ATOM 753 C CA . GLY A 1 98 ? 11.847 0.426 -4.027 1.00 74.12 98 GLY A CA 1
ATOM 754 C C . GLY A 1 98 ? 10.676 1.094 -4.734 1.00 74.12 98 GLY A C 1
ATOM 755 O O . GLY A 1 98 ? 10.059 0.544 -5.640 1.00 74.12 98 GLY A O 1
ATOM 756 N N . VAL A 1 99 ? 10.384 2.310 -4.275 1.00 75.81 99 VAL A N 1
ATOM 757 C CA . VAL A 1 99 ? 9.257 3.140 -4.721 1.00 75.81 99 VAL A CA 1
ATOM 758 C C . VAL A 1 99 ? 9.757 4.352 -5.500 1.00 75.81 99 VAL A C 1
ATOM 760 O O . VAL A 1 99 ? 10.835 4.884 -5.215 1.00 75.81 99 VAL A O 1
ATOM 763 N N . ALA A 1 100 ? 8.985 4.803 -6.488 1.00 76.75 100 ALA A N 1
ATOM 764 C CA . ALA A 1 100 ? 9.328 5.982 -7.274 1.00 76.75 100 ALA A CA 1
ATOM 765 C C . ALA A 1 100 ? 8.856 7.266 -6.573 1.00 76.75 100 ALA A C 1
ATOM 767 O O . ALA A 1 100 ? 7.695 7.652 -6.660 1.00 76.75 100 ALA A O 1
ATOM 768 N N . TRP A 1 101 ? 9.765 7.940 -5.870 1.00 73.75 101 TRP A N 1
ATOM 769 C CA . TRP A 1 101 ? 9.439 9.139 -5.083 1.00 73.75 101 TRP A CA 1
ATOM 770 C C . TRP A 1 101 ? 9.105 10.369 -5.930 1.00 73.75 101 TRP A C 1
ATOM 772 O O . TRP A 1 101 ? 8.266 11.174 -5.541 1.00 73.75 101 TRP A O 1
ATOM 782 N N . LEU A 1 102 ? 9.772 10.516 -7.075 1.00 72.06 102 LEU A N 1
ATOM 783 C CA . LEU A 1 102 ? 9.710 11.710 -7.924 1.00 72.06 102 LEU A CA 1
ATOM 784 C C . LEU A 1 102 ? 8.879 11.498 -9.194 1.00 72.06 102 LEU A C 1
ATOM 786 O O . LEU A 1 102 ? 8.983 12.282 -10.134 1.00 72.06 102 LEU A O 1
ATOM 790 N N . TRP A 1 103 ? 8.080 10.435 -9.264 1.00 77.62 103 TRP A N 1
ATOM 791 C CA . TRP A 1 103 ? 7.180 10.228 -10.394 1.00 77.62 103 TRP A CA 1
ATOM 792 C C . TRP A 1 103 ? 6.075 11.308 -10.410 1.00 77.62 103 TRP A C 1
ATOM 794 O O . TRP A 1 103 ? 5.551 11.622 -9.338 1.00 77.62 103 TRP A O 1
ATOM 804 N N . PRO A 1 104 ? 5.694 11.882 -11.575 1.00 72.12 104 PRO A N 1
ATOM 805 C CA . PRO A 1 104 ? 6.107 11.552 -12.950 1.00 72.12 104 PRO A CA 1
ATOM 806 C C . PRO A 1 104 ? 7.395 12.218 -13.465 1.00 72.12 104 PRO A C 1
ATOM 808 O O . PRO A 1 104 ? 7.818 11.922 -14.579 1.00 72.12 104 PRO A O 1
ATOM 811 N N . TRP A 1 105 ? 8.041 13.091 -12.691 1.00 78.81 105 TRP A N 1
ATOM 812 C CA . TRP A 1 105 ? 9.217 13.850 -13.142 1.00 78.81 105 TRP A CA 1
ATOM 813 C C . TRP A 1 105 ? 10.495 13.011 -13.286 1.00 78.81 105 TRP A C 1
ATOM 815 O O . TRP A 1 105 ? 11.341 13.324 -14.123 1.00 78.81 105 TRP A O 1
ATOM 825 N N . ARG A 1 106 ? 10.666 11.946 -12.489 1.00 70.50 106 ARG A N 1
ATOM 826 C CA . ARG A 1 106 ? 11.842 11.059 -12.561 1.00 70.50 106 ARG A CA 1
ATOM 827 C C . ARG A 1 106 ? 11.494 9.610 -12.216 1.00 70.50 106 ARG A C 1
ATOM 829 O O . ARG A 1 106 ? 10.794 9.346 -11.245 1.00 70.50 106 ARG A O 1
ATOM 836 N N . TRP A 1 107 ? 12.078 8.662 -12.951 1.00 70.62 107 TRP A N 1
ATOM 837 C CA . TRP A 1 107 ? 11.881 7.209 -12.781 1.00 70.62 107 TRP A CA 1
ATOM 838 C C . TRP A 1 107 ? 12.794 6.561 -11.721 1.00 70.62 107 TRP A C 1
ATOM 840 O O . TRP A 1 107 ? 12.982 5.346 -11.712 1.00 70.62 107 TRP A O 1
ATOM 850 N N . GLN A 1 108 ? 13.408 7.352 -10.835 1.00 76.31 108 GLN A N 1
ATOM 851 C CA . GLN A 1 108 ? 14.290 6.819 -9.795 1.00 76.31 108 GLN A CA 1
ATOM 852 C C . GLN A 1 108 ? 13.483 6.126 -8.698 1.00 76.31 108 GLN A C 1
ATOM 854 O O . GLN A 1 108 ? 12.642 6.747 -8.048 1.00 76.31 108 GLN A O 1
ATOM 859 N N . ARG A 1 109 ? 13.792 4.846 -8.473 1.00 78.38 109 ARG A N 1
ATOM 860 C CA . ARG A 1 109 ? 13.290 4.073 -7.340 1.00 78.38 109 ARG A CA 1
ATOM 861 C C . ARG A 1 109 ? 14.302 4.111 -6.208 1.00 78.38 109 ARG A C 1
ATOM 863 O O . ARG A 1 109 ? 15.487 3.886 -6.441 1.00 78.38 109 ARG A O 1
ATOM 870 N N . VAL A 1 110 ? 13.818 4.381 -5.002 1.00 75.50 110 VAL A N 1
ATOM 871 C CA . VAL A 1 110 ? 14.607 4.273 -3.772 1.00 75.50 110 VAL A CA 1
ATOM 872 C C . VAL A 1 110 ? 13.993 3.159 -2.950 1.00 75.50 110 VAL A C 1
ATOM 874 O O . VAL A 1 110 ? 12.788 3.179 -2.675 1.00 75.50 110 VAL A O 1
ATOM 877 N N . ASP A 1 111 ? 14.800 2.161 -2.601 1.00 75.12 111 ASP A N 1
ATOM 878 C CA . ASP A 1 111 ? 14.339 1.101 -1.715 1.00 75.12 111 ASP A CA 1
ATOM 879 C C . ASP A 1 111 ? 14.355 1.540 -0.245 1.00 75.12 111 ASP A C 1
ATOM 881 O O . ASP A 1 111 ? 15.098 2.438 0.159 1.00 75.12 111 ASP A O 1
ATOM 885 N N . MET A 1 112 ? 13.482 0.927 0.558 1.00 68.75 112 MET A N 1
ATOM 886 C CA . MET A 1 112 ? 13.317 1.283 1.969 1.00 68.75 112 MET A CA 1
ATOM 887 C C . MET A 1 112 ? 14.631 1.118 2.753 1.00 68.75 112 MET A C 1
ATOM 889 O O . MET A 1 112 ? 14.910 1.909 3.650 1.00 68.75 112 MET A O 1
ATOM 893 N N . PHE A 1 113 ? 15.467 0.134 2.409 1.00 74.56 113 PHE A N 1
ATOM 894 C CA . PHE A 1 113 ? 16.732 -0.118 3.101 1.00 74.56 113 PHE A CA 1
ATOM 895 C C . PHE A 1 113 ? 17.783 0.942 2.782 1.00 74.56 113 PHE A C 1
ATOM 897 O O . PHE A 1 113 ? 18.508 1.365 3.681 1.00 74.56 113 PHE A O 1
ATOM 904 N N . GLN A 1 114 ? 17.847 1.420 1.540 1.00 76.88 114 GLN A N 1
ATOM 905 C CA . GLN A 1 114 ? 18.674 2.569 1.168 1.00 76.88 114 GLN A CA 1
ATOM 906 C C . GLN A 1 114 ? 18.277 3.813 1.967 1.00 76.88 114 GLN A C 1
ATOM 908 O O . GLN A 1 114 ? 19.148 4.537 2.448 1.00 76.88 114 GLN A O 1
ATOM 913 N N . LEU A 1 115 ? 16.976 4.022 2.169 1.00 70.56 115 LEU A N 1
ATOM 914 C CA . LEU A 1 115 ? 16.443 5.145 2.939 1.00 70.56 115 LEU A CA 1
ATOM 915 C C . LEU A 1 115 ? 16.775 5.017 4.437 1.00 70.56 115 LEU A C 1
ATOM 917 O O . LEU A 1 115 ? 17.254 5.971 5.046 1.00 70.56 115 LEU A O 1
ATOM 921 N N . LEU A 1 116 ? 16.620 3.821 5.013 1.00 76.94 116 LEU A N 1
ATOM 922 C CA . LEU A 1 116 ? 17.020 3.530 6.397 1.00 76.94 116 LEU A CA 1
ATOM 923 C C . LEU A 1 116 ? 18.531 3.709 6.609 1.00 76.94 116 LEU A C 1
ATOM 925 O O . LEU A 1 116 ? 18.951 4.294 7.609 1.00 76.94 116 LEU A O 1
ATOM 929 N N . ASN A 1 117 ? 19.348 3.259 5.655 1.00 81.06 117 ASN A N 1
ATOM 930 C CA . ASN A 1 117 ? 20.799 3.437 5.693 1.00 81.06 117 ASN A CA 1
ATOM 931 C C . ASN A 1 117 ? 21.201 4.913 5.590 1.00 81.06 117 ASN A C 1
ATOM 933 O O . ASN A 1 117 ? 22.127 5.336 6.281 1.00 81.06 117 ASN A O 1
ATOM 937 N N . LEU A 1 118 ? 20.504 5.703 4.769 1.00 78.50 118 LEU A N 1
ATOM 938 C CA . LEU A 1 118 ? 20.727 7.145 4.672 1.00 78.50 118 LEU A CA 1
ATOM 939 C C . LEU A 1 118 ? 20.427 7.838 6.007 1.00 78.50 118 LEU A C 1
ATOM 941 O O . LEU A 1 118 ? 21.270 8.578 6.506 1.00 78.50 118 LEU A O 1
ATOM 945 N N . VAL A 1 119 ? 19.275 7.542 6.621 1.00 78.12 119 VAL A N 1
ATOM 946 C CA . VAL A 1 119 ? 18.891 8.107 7.928 1.00 78.12 119 VAL A CA 1
ATOM 947 C C . VAL A 1 119 ? 19.904 7.741 9.012 1.00 78.12 119 VAL A C 1
ATOM 949 O O . VAL A 1 119 ? 20.254 8.587 9.835 1.00 78.12 119 VAL A O 1
ATOM 952 N N . ARG A 1 120 ? 20.409 6.501 9.009 1.00 83.31 120 ARG A N 1
ATOM 953 C CA . ARG A 1 120 ? 21.441 6.066 9.957 1.00 83.31 120 ARG A CA 1
ATOM 954 C C . ARG A 1 120 ? 22.729 6.878 9.807 1.00 83.31 120 ARG A C 1
ATOM 956 O O . ARG A 1 120 ? 23.228 7.375 10.806 1.00 83.31 120 ARG A O 1
ATOM 963 N N . ARG A 1 121 ? 23.208 7.073 8.574 1.00 83.12 121 ARG A N 1
ATOM 964 C CA . ARG A 1 121 ? 24.423 7.860 8.292 1.00 83.12 121 ARG A CA 1
ATOM 965 C C . ARG A 1 121 ? 24.301 9.334 8.670 1.00 83.12 121 ARG A C 1
ATOM 967 O O . ARG A 1 121 ? 25.302 9.950 8.976 1.00 83.12 121 ARG A O 1
ATOM 974 N N . THR A 1 122 ? 23.098 9.908 8.640 1.00 82.06 122 THR A N 1
ATOM 975 C CA . THR A 1 122 ? 22.879 11.311 9.046 1.00 82.06 122 THR A CA 1
ATOM 976 C C . THR A 1 122 ? 22.803 11.523 10.563 1.00 82.06 122 THR A C 1
ATOM 978 O O . THR A 1 122 ? 22.641 12.656 11.004 1.00 82.06 122 THR A O 1
ATOM 981 N N . ARG A 1 123 ? 22.840 10.445 11.359 1.00 71.62 123 ARG A N 1
ATOM 982 C CA . ARG A 1 123 ? 22.808 10.486 12.832 1.00 71.62 123 ARG A CA 1
ATOM 983 C C . ARG A 1 123 ? 24.165 10.181 13.478 1.00 71.62 123 ARG A C 1
ATOM 985 O O . ARG A 1 123 ? 24.246 10.222 14.702 1.00 71.62 123 ARG A O 1
ATOM 992 N N . GLU A 1 124 ? 25.163 9.838 12.669 1.00 63.88 124 GLU A N 1
ATOM 993 C CA . GLU A 1 124 ? 26.576 9.688 13.044 1.00 63.88 124 GLU A CA 1
ATOM 994 C C . GLU A 1 124 ? 27.312 10.999 12.745 1.00 63.88 124 GLU A C 1
ATOM 996 O O . GLU A 1 124 ? 28.181 11.371 13.562 1.00 63.88 124 GLU A O 1
#

Radius of gyration: 14.72 Å; chains: 1; bounding box: 40×26×43 Å

pLDDT: mean 82.8, std 12.27, range [51.12, 97.0]

Secondary structure (DSSP, 8-state):
--HHHHHHHHHHHHHHHHHTT----HHHHHHHHHGGGHHHHHTHHHHTSSTTTTTSTTSHHHHHHHHHHTGGGTHHHHHHHHHHHHHHHHHSTTSPPSEETTTTT---EE-HHHHHHHHHHTT-